Protein AF-A0A934E0R7-F1 (afdb_monomer_lite)

Structure (mmCIF, N/CA/C/O backbone):
data_AF-A0A934E0R7-F1
#
_entry.id   AF-A0A934E0R7-F1
#
loop_
_atom_site.group_PDB
_atom_site.id
_atom_site.type_symbol
_atom_site.label_atom_id
_atom_site.label_alt_id
_atom_site.label_comp_id
_atom_site.label_asym_id
_atom_site.label_entity_id
_atom_site.label_seq_id
_atom_site.pdbx_PDB_ins_code
_atom_site.Cartn_x
_atom_site.Cartn_y
_atom_site.Cartn_z
_atom_site.occupancy
_atom_site.B_iso_or_equiv
_atom_site.auth_seq_id
_atom_site.auth_comp_id
_atom_site.auth_asym_id
_atom_site.auth_atom_id
_atom_site.pdbx_PDB_model_num
ATOM 1 N N . MET A 1 1 ? 7.254 7.696 -42.542 1.00 53.84 1 MET A N 1
ATOM 2 C CA . MET A 1 1 ? 5.829 8.067 -42.363 1.00 53.84 1 MET A CA 1
ATOM 3 C C . MET A 1 1 ? 5.056 8.135 -43.692 1.00 53.84 1 MET A C 1
ATOM 5 O O . MET A 1 1 ? 3.844 8.308 -43.672 1.00 53.84 1 MET A O 1
ATOM 9 N N . ASP A 1 2 ? 5.699 7.901 -44.843 1.00 68.19 2 ASP A N 1
ATOM 10 C CA . ASP A 1 2 ? 5.097 8.074 -46.182 1.00 68.19 2 ASP A CA 1
ATOM 11 C C . ASP A 1 2 ? 4.201 6.924 -46.671 1.00 68.19 2 ASP A C 1
ATOM 13 O O . ASP A 1 2 ? 3.576 7.006 -47.730 1.00 68.19 2 ASP A O 1
ATOM 17 N N . GLU A 1 3 ? 4.135 5.821 -45.930 1.00 63.75 3 GLU A N 1
ATOM 18 C CA . GLU A 1 3 ? 3.347 4.640 -46.302 1.00 63.75 3 GLU A CA 1
ATOM 19 C C . GLU A 1 3 ? 1.876 4.779 -45.881 1.00 63.75 3 GLU A C 1
ATOM 21 O O . GLU A 1 3 ? 0.973 4.500 -46.670 1.00 63.75 3 GLU A O 1
ATOM 26 N N . ALA A 1 4 ? 1.626 5.370 -44.708 1.00 66.50 4 ALA A N 1
ATOM 27 C CA . ALA A 1 4 ? 0.281 5.707 -44.238 1.00 66.50 4 ALA A CA 1
ATOM 28 C C . ALA A 1 4 ? -0.396 6.773 -45.122 1.00 66.50 4 ALA A C 1
ATOM 30 O O . ALA A 1 4 ? -1.578 6.666 -45.446 1.00 66.50 4 ALA A O 1
ATOM 31 N N . ALA A 1 5 ? 0.367 7.770 -45.586 1.00 73.81 5 ALA A N 1
ATOM 32 C CA . ALA A 1 5 ? -0.139 8.818 -46.474 1.00 73.81 5 ALA A CA 1
ATOM 33 C C . ALA A 1 5 ? -0.513 8.282 -47.869 1.00 73.81 5 ALA A C 1
ATOM 35 O O . ALA A 1 5 ? -1.472 8.758 -48.483 1.00 73.81 5 ALA A O 1
ATOM 36 N N . ARG A 1 6 ? 0.215 7.270 -48.362 1.00 72.50 6 ARG A N 1
ATOM 37 C CA . ARG A 1 6 ? -0.122 6.572 -49.612 1.00 72.50 6 ARG A CA 1
ATOM 38 C C . ARG A 1 6 ? -1.390 5.733 -49.465 1.00 72.50 6 ARG A C 1
ATOM 40 O O . ARG A 1 6 ? -2.249 5.814 -50.338 1.00 72.50 6 ARG A O 1
ATOM 47 N N . TRP A 1 7 ? -1.544 5.028 -48.343 1.00 66.19 7 TRP A N 1
ATOM 48 C CA . TRP A 1 7 ? -2.735 4.224 -48.043 1.00 66.19 7 TRP A CA 1
ATOM 49 C C . TRP A 1 7 ? -4.013 5.074 -47.933 1.00 66.19 7 TRP A C 1
ATOM 51 O O . TRP A 1 7 ? -5.077 4.678 -48.402 1.00 66.19 7 TRP A O 1
ATOM 61 N N . TRP A 1 8 ? -3.901 6.290 -47.388 1.00 67.06 8 TRP A N 1
ATOM 62 C CA . TRP A 1 8 ? -5.021 7.232 -47.290 1.00 67.06 8 TRP A CA 1
ATOM 63 C C . TRP A 1 8 ? -5.442 7.815 -48.651 1.00 67.06 8 TRP A C 1
ATOM 65 O O . TRP A 1 8 ? -6.630 7.999 -48.916 1.00 67.06 8 TRP A O 1
ATOM 75 N N . ARG A 1 9 ? -4.478 8.081 -49.548 1.00 72.81 9 ARG A N 1
ATOM 76 C CA . ARG A 1 9 ? -4.749 8.637 -50.888 1.00 72.81 9 ARG A CA 1
ATOM 77 C C . ARG A 1 9 ? -5.276 7.613 -51.890 1.00 72.81 9 ARG A C 1
ATOM 79 O O . ARG A 1 9 ? -5.961 8.015 -52.824 1.00 72.81 9 ARG A O 1
ATOM 86 N N . SER A 1 10 ? -5.015 6.316 -51.711 1.00 62.78 10 SER A N 1
ATOM 87 C CA . SER A 1 10 ? -5.469 5.270 -52.644 1.00 62.78 10 SER A CA 1
ATOM 88 C C . SER A 1 10 ? -6.960 4.914 -52.532 1.00 62.78 10 SER A C 1
ATOM 90 O O . SER A 1 10 ? -7.400 3.940 -53.135 1.00 62.78 10 SER A O 1
ATOM 92 N N . GLY A 1 11 ? -7.758 5.713 -51.818 1.00 54.34 11 GLY A N 1
ATOM 93 C CA . GLY A 1 11 ? -9.208 5.548 -51.755 1.00 54.34 11 GLY A CA 1
ATOM 94 C C . GLY A 1 11 ? -9.607 4.534 -50.694 1.00 54.34 11 GLY A C 1
ATOM 95 O O . GLY A 1 11 ? -9.871 3.372 -50.997 1.00 54.34 11 GLY A O 1
ATOM 96 N N . GLY A 1 12 ? -9.656 5.006 -49.446 1.00 59.16 12 GLY A N 1
ATOM 97 C CA . GLY A 1 12 ? -10.082 4.223 -48.291 1.00 59.16 12 GLY A CA 1
ATOM 98 C C . GLY A 1 12 ? -11.375 3.439 -48.525 1.00 59.16 12 GLY A C 1
ATOM 99 O O . GLY A 1 12 ? -12.244 3.883 -49.271 1.00 59.16 12 GLY A O 1
ATOM 100 N N . PHE A 1 13 ? -11.451 2.264 -47.888 1.00 58.31 13 PHE A N 1
ATOM 101 C CA . PHE A 1 13 ? -12.612 1.380 -47.699 1.00 58.31 13 PHE A CA 1
ATOM 102 C C . PHE A 1 13 ? -13.843 1.664 -48.591 1.00 58.31 13 PHE A C 1
ATOM 104 O O . PHE A 1 13 ? -14.953 1.885 -48.112 1.00 58.31 13 PHE A O 1
ATOM 111 N N . LYS A 1 14 ? -13.682 1.599 -49.919 1.00 57.06 14 LYS A N 1
ATOM 112 C CA . LYS A 1 14 ? -14.803 1.544 -50.872 1.00 57.06 14 LYS A CA 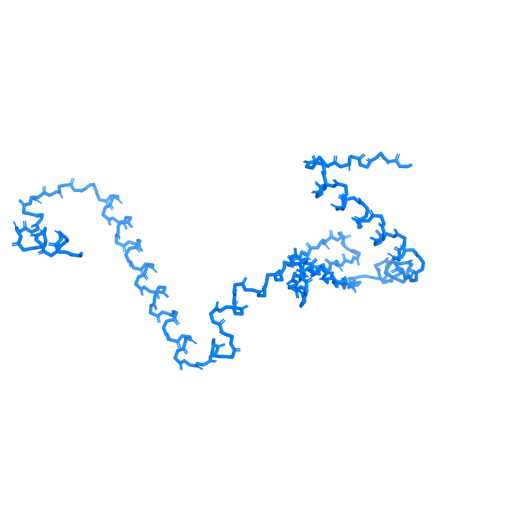1
ATOM 113 C C . LYS A 1 14 ? -15.318 0.109 -50.957 1.00 57.06 14 LYS A C 1
ATOM 115 O O . LYS A 1 14 ? -15.207 -0.560 -51.976 1.00 57.06 14 LYS A O 1
ATOM 120 N N . GLY A 1 15 ? -15.856 -0.374 -49.847 1.00 59.62 15 GLY A N 1
ATOM 121 C CA . GLY A 1 15 ? -16.579 -1.633 -49.766 1.00 59.62 15 GLY A CA 1
ATOM 122 C C . GLY A 1 15 ? -17.710 -1.475 -48.764 1.00 59.62 15 GLY A C 1
ATOM 123 O O . GLY A 1 15 ? -17.490 -0.960 -47.671 1.00 59.62 15 GLY A O 1
ATOM 124 N N . HIS A 1 16 ? -18.923 -1.899 -49.124 1.00 50.69 16 HIS A N 1
ATOM 125 C CA . HIS A 1 16 ? -20.026 -2.012 -48.171 1.00 50.69 16 HIS A CA 1
ATOM 126 C C . HIS A 1 16 ? -19.695 -3.127 -47.173 1.00 50.69 16 HIS A C 1
ATOM 128 O O . HIS A 1 16 ? -20.094 -4.278 -47.346 1.00 50.69 16 HIS A O 1
ATOM 134 N N . VAL A 1 17 ? -18.929 -2.802 -46.132 1.00 62.34 17 VAL A N 1
ATOM 135 C CA . VAL A 1 17 ? -18.694 -3.721 -45.022 1.00 62.34 17 VAL A CA 1
ATOM 136 C C . VAL A 1 17 ? -20.013 -3.836 -44.264 1.00 62.34 17 VAL A C 1
ATOM 138 O O . VAL A 1 17 ? -20.410 -2.932 -43.530 1.00 62.34 17 VAL A O 1
ATOM 141 N N . ARG A 1 18 ? -20.727 -4.947 -44.464 1.00 67.19 18 ARG A N 1
ATOM 142 C CA . ARG A 1 18 ? -21.859 -5.328 -43.614 1.00 67.19 18 ARG A CA 1
ATOM 143 C C . ARG A 1 18 ? -21.311 -5.763 -42.258 1.00 67.19 18 ARG A C 1
ATOM 145 O O . ARG A 1 18 ? -21.087 -6.943 -42.014 1.00 67.19 18 ARG A O 1
ATOM 152 N N . LEU A 1 19 ? -21.052 -4.793 -41.391 1.00 69.44 19 LEU A N 1
ATOM 153 C CA . LEU A 1 19 ? -20.782 -5.054 -39.984 1.00 69.44 19 LEU A CA 1
ATOM 154 C C . LEU A 1 19 ? -22.084 -5.498 -39.319 1.00 69.44 19 LEU A C 1
ATOM 156 O O . LEU A 1 19 ? -23.152 -4.948 -39.596 1.00 69.44 19 LEU A O 1
ATOM 160 N N . SER A 1 20 ? -22.004 -6.497 -38.440 1.00 82.00 20 SER A N 1
ATOM 161 C CA . SER A 1 20 ? -23.146 -6.823 -37.589 1.00 82.00 20 SER A CA 1
ATOM 162 C C . SER A 1 20 ? -23.509 -5.589 -36.751 1.00 82.00 20 SER A C 1
ATOM 164 O O . SER A 1 20 ? -22.621 -4.824 -36.360 1.00 82.00 20 SER A O 1
ATOM 166 N N . SER A 1 21 ? -24.798 -5.397 -36.446 1.00 85.62 21 SER A N 1
ATOM 167 C CA . SER A 1 21 ? -25.254 -4.280 -35.600 1.00 85.62 21 SER A CA 1
ATOM 168 C C . SER A 1 21 ? -24.481 -4.218 -34.278 1.00 85.62 21 SER A C 1
ATOM 170 O O . SER A 1 21 ? -24.191 -3.135 -33.784 1.00 85.62 21 SER A O 1
ATOM 172 N N . HIS A 1 22 ? -24.090 -5.378 -33.744 1.00 80.00 22 HIS A N 1
ATOM 173 C CA . HIS A 1 22 ? -23.301 -5.490 -32.524 1.00 80.00 22 HIS A CA 1
ATOM 174 C C . HIS A 1 22 ? -21.880 -4.928 -32.694 1.00 80.00 22 HIS A C 1
ATOM 176 O O . HIS A 1 22 ? -21.416 -4.143 -31.872 1.00 80.00 22 HIS A O 1
ATOM 182 N N . THR A 1 23 ? -21.190 -5.276 -33.784 1.00 80.81 23 THR A N 1
ATOM 183 C CA . THR A 1 23 ? -19.833 -4.778 -34.067 1.00 80.81 23 THR A CA 1
ATOM 184 C C . THR A 1 23 ? -19.828 -3.268 -34.295 1.00 80.81 23 THR A C 1
ATOM 186 O O . THR A 1 23 ? -18.911 -2.581 -33.851 1.00 80.81 23 THR A O 1
ATOM 189 N N . PHE A 1 24 ? -20.869 -2.740 -34.941 1.00 84.06 24 PHE A N 1
ATOM 190 C CA . PHE A 1 24 ? -21.026 -1.302 -35.131 1.00 84.06 24 PHE A CA 1
ATOM 191 C C . PHE A 1 24 ? -21.211 -0.568 -33.796 1.00 84.06 24 PHE A C 1
ATOM 193 O O . PHE A 1 24 ? -20.502 0.401 -33.538 1.00 84.06 24 PHE A O 1
ATOM 200 N N . SER A 1 25 ? -22.088 -1.061 -32.914 1.00 87.81 25 SER A N 1
ATOM 201 C CA . SER A 1 25 ? -22.283 -0.474 -31.583 1.00 87.81 25 SER A CA 1
ATOM 202 C C . SER A 1 25 ? -20.997 -0.466 -30.758 1.00 87.81 25 SER A C 1
ATOM 204 O O . SER A 1 25 ? -20.676 0.557 -30.160 1.00 87.81 25 SER A O 1
ATOM 206 N N . VAL A 1 26 ? -20.227 -1.561 -30.768 1.00 89.94 26 VAL A N 1
ATOM 207 C CA . VAL A 1 26 ? -18.935 -1.620 -30.065 1.00 89.94 26 VAL A CA 1
ATOM 208 C C . VAL A 1 26 ? -17.976 -0.566 -30.612 1.00 89.94 26 VAL A C 1
ATOM 210 O O . VAL A 1 26 ? -17.424 0.204 -29.836 1.00 89.94 26 VAL A O 1
ATOM 213 N N . LEU A 1 27 ? -17.828 -0.463 -31.936 1.00 88.38 27 LEU A N 1
ATOM 214 C CA . LEU A 1 27 ? -16.933 0.524 -32.549 1.00 88.38 27 LEU A CA 1
ATOM 215 C C . LEU A 1 27 ? -17.339 1.966 -32.233 1.00 88.38 27 LEU A C 1
ATOM 217 O O . LEU A 1 27 ? -16.475 2.791 -31.941 1.00 88.38 27 LEU A O 1
ATOM 221 N N . VAL A 1 28 ? -18.638 2.266 -32.250 1.00 90.69 28 VAL A N 1
ATOM 222 C CA . VAL A 1 28 ? -19.154 3.595 -31.901 1.00 90.69 28 VAL A CA 1
ATOM 223 C C . VAL A 1 28 ? -18.875 3.919 -30.435 1.00 90.69 28 VAL A C 1
ATOM 225 O O . VAL A 1 28 ? -18.362 4.996 -30.141 1.00 90.69 28 VAL A O 1
ATOM 228 N N . VAL A 1 29 ? -19.156 2.992 -29.517 1.00 92.94 29 VAL A N 1
ATOM 229 C CA . VAL A 1 29 ? -18.912 3.195 -28.081 1.00 92.94 29 VAL A CA 1
ATOM 230 C C . VAL A 1 29 ? -17.420 3.351 -27.800 1.00 92.94 29 VAL A C 1
ATOM 232 O O . VAL A 1 29 ? -17.026 4.277 -27.097 1.00 92.94 29 VAL A O 1
ATOM 235 N N . THR A 1 30 ? -16.572 2.505 -28.385 1.00 89.81 30 THR A N 1
ATOM 236 C CA . THR A 1 30 ? -15.115 2.618 -28.250 1.00 89.81 30 THR A CA 1
ATOM 237 C C . THR A 1 30 ? -14.607 3.947 -28.806 1.00 89.81 30 THR A C 1
ATOM 239 O O . THR A 1 30 ? -13.807 4.610 -28.151 1.00 89.81 30 THR A O 1
ATOM 242 N N . GLY A 1 31 ? -15.102 4.378 -29.970 1.00 91.81 31 GLY A N 1
ATOM 243 C CA . GLY A 1 31 ? -14.762 5.679 -30.543 1.00 91.81 31 GLY A CA 1
ATOM 244 C C . GLY A 1 31 ? -15.159 6.839 -29.629 1.00 91.81 31 GLY A C 1
ATOM 245 O O . GLY A 1 31 ? -14.342 7.718 -29.365 1.00 91.81 31 GLY A O 1
ATOM 246 N N . LEU A 1 32 ? -16.378 6.811 -29.083 1.00 93.31 32 LEU A N 1
ATOM 247 C CA . LEU A 1 32 ? -16.863 7.828 -28.146 1.00 93.31 32 LEU A CA 1
ATOM 248 C C . LEU A 1 32 ? -16.045 7.869 -26.853 1.00 93.31 32 LEU A C 1
ATOM 250 O O . LEU A 1 32 ? -15.726 8.956 -26.382 1.00 93.31 32 LEU A O 1
ATOM 254 N N . LEU A 1 33 ? -15.672 6.715 -26.297 1.00 92.69 33 LEU A N 1
ATOM 255 C CA . LEU A 1 33 ? -14.846 6.651 -25.090 1.00 92.69 33 LEU A CA 1
ATOM 256 C C . LEU A 1 33 ? -13.438 7.196 -25.330 1.00 92.69 33 LEU A C 1
ATOM 258 O O . LEU A 1 33 ? -12.924 7.931 -24.492 1.00 92.69 33 LEU A O 1
ATOM 262 N N . LEU A 1 34 ? -12.827 6.880 -26.474 1.00 93.25 34 LEU A N 1
ATOM 263 C CA . LEU A 1 34 ? -11.496 7.383 -26.814 1.00 93.25 34 LEU A CA 1
ATOM 264 C C . LEU A 1 34 ? -11.506 8.897 -27.033 1.00 93.25 34 LEU A C 1
ATOM 266 O O . LEU A 1 34 ? -10.678 9.604 -26.463 1.00 93.25 34 LEU A O 1
ATOM 270 N N . VAL A 1 35 ? -12.461 9.404 -27.817 1.00 91.38 35 VAL A N 1
ATOM 271 C CA . VAL A 1 35 ? -12.576 10.843 -28.091 1.00 91.38 35 VAL A CA 1
ATOM 272 C C . VAL A 1 35 ? -12.972 11.607 -26.828 1.00 91.38 35 VAL A C 1
ATOM 274 O O . VAL A 1 35 ? -12.367 12.629 -26.516 1.00 91.38 35 VAL A O 1
ATOM 277 N N . GLY A 1 36 ? -13.943 11.096 -26.067 1.00 92.00 36 GLY A N 1
ATOM 278 C CA . GLY A 1 36 ? -14.385 11.696 -24.811 1.00 92.00 36 GLY A CA 1
ATOM 279 C C . GLY A 1 36 ? -13.287 11.705 -23.748 1.00 92.00 36 GLY A C 1
ATOM 280 O O . GLY A 1 36 ? -13.066 12.728 -23.106 1.00 92.00 36 GLY A O 1
ATOM 281 N N . GLY A 1 37 ? -12.547 10.603 -23.606 1.00 86.25 37 GLY A N 1
ATOM 282 C CA . GLY A 1 37 ? -11.403 10.511 -22.701 1.00 86.25 37 GLY A CA 1
ATOM 283 C C . GLY A 1 37 ? -10.280 11.479 -23.077 1.00 86.25 37 GLY A C 1
ATOM 284 O O . GLY A 1 37 ? -9.763 12.172 -22.206 1.00 86.25 37 GLY A O 1
ATOM 285 N N . ALA A 1 38 ? -9.949 11.588 -24.368 1.00 86.06 38 ALA A N 1
ATOM 286 C CA . ALA A 1 38 ? -8.942 12.531 -24.854 1.00 86.06 38 ALA A CA 1
ATOM 287 C C . ALA A 1 38 ? -9.361 13.997 -24.642 1.00 86.06 38 ALA A C 1
ATOM 289 O O . ALA A 1 38 ? -8.542 14.815 -24.228 1.00 86.06 38 ALA A O 1
ATOM 290 N N . ALA A 1 39 ? -10.635 14.325 -24.875 1.00 86.69 39 ALA A N 1
ATOM 291 C CA . ALA A 1 39 ? -11.165 15.665 -24.637 1.00 86.69 39 ALA A CA 1
ATOM 292 C C . ALA A 1 39 ? -11.138 16.032 -23.146 1.00 86.69 39 ALA A C 1
ATOM 294 O O . ALA A 1 39 ? -10.662 17.107 -22.792 1.00 86.69 39 ALA A O 1
ATOM 295 N N . LEU A 1 40 ? -11.586 15.127 -22.267 1.00 83.50 40 LEU A N 1
ATOM 296 C CA . LEU A 1 40 ? -11.515 15.324 -20.817 1.00 83.50 40 LEU A CA 1
ATOM 297 C C . LEU A 1 40 ? -10.071 15.502 -20.345 1.00 83.50 40 LEU A C 1
ATOM 299 O O . LEU A 1 40 ? -9.794 16.415 -19.574 1.00 83.50 40 LEU A O 1
ATOM 303 N N . PHE A 1 41 ? -9.150 14.668 -20.832 1.00 79.88 41 PHE A N 1
ATOM 304 C CA . PHE A 1 41 ? -7.727 14.786 -20.522 1.00 79.88 41 PHE A CA 1
ATOM 305 C C . PHE A 1 41 ? -7.175 16.163 -20.910 1.00 79.88 41 PHE A C 1
ATOM 307 O O . PHE A 1 41 ? -6.545 16.814 -20.081 1.00 79.88 41 PHE A O 1
ATOM 314 N N . GLY A 1 42 ? -7.475 16.638 -22.124 1.00 79.00 42 GLY A N 1
ATOM 315 C CA . GLY A 1 42 ? -7.055 17.963 -22.584 1.00 79.00 42 GLY A CA 1
ATOM 316 C C . GLY A 1 42 ? -7.639 19.108 -21.750 1.00 79.00 42 GLY A C 1
ATOM 317 O O . GLY A 1 42 ? -6.926 20.061 -21.454 1.00 79.00 42 GLY A O 1
ATOM 318 N N . ILE A 1 43 ? -8.900 19.000 -21.313 1.00 79.44 43 ILE A N 1
ATOM 319 C CA . ILE A 1 43 ? -9.531 19.986 -20.416 1.00 79.44 43 ILE A CA 1
ATOM 320 C C . ILE A 1 43 ? -8.806 20.021 -19.061 1.00 79.44 43 ILE A C 1
ATOM 322 O O . ILE A 1 43 ? -8.421 21.090 -18.599 1.00 79.44 43 ILE A O 1
ATOM 326 N N . PHE A 1 44 ? -8.543 18.861 -18.449 1.00 74.31 44 PHE A N 1
ATOM 327 C CA . PHE A 1 44 ? -7.823 18.782 -17.170 1.00 74.31 44 PHE A CA 1
ATOM 328 C C . PHE A 1 44 ? -6.358 19.236 -17.255 1.00 74.31 44 PHE A C 1
ATOM 330 O O . PHE A 1 44 ? -5.805 19.731 -16.269 1.00 74.31 44 PHE A O 1
ATOM 337 N N . GLU A 1 45 ? -5.715 19.048 -18.407 1.00 68.12 45 GLU A N 1
ATOM 338 C CA . GLU A 1 45 ? -4.369 19.552 -18.678 1.00 68.12 45 GLU A CA 1
ATOM 339 C C . GLU A 1 45 ? -4.363 21.080 -18.815 1.00 68.12 45 GLU A C 1
ATOM 341 O O . GLU A 1 45 ? -3.531 21.748 -18.200 1.00 68.12 45 GLU A O 1
ATOM 346 N N . TRP A 1 46 ? -5.331 21.630 -19.553 1.00 67.00 46 TRP A N 1
ATOM 347 C CA . TRP A 1 46 ? -5.477 23.066 -19.784 1.00 67.00 46 TRP A CA 1
ATOM 348 C C . TRP A 1 46 ? -5.840 23.847 -18.514 1.00 67.00 46 TRP A C 1
ATOM 350 O O . TRP A 1 46 ? -5.279 24.913 -18.269 1.00 67.00 46 TRP A O 1
ATOM 360 N N . ASP A 1 47 ? -6.710 23.294 -17.663 1.00 71.62 47 ASP A N 1
ATOM 361 C CA . ASP A 1 47 ? -7.119 23.909 -16.390 1.00 71.62 47 ASP A CA 1
ATOM 362 C C . ASP A 1 47 ? -6.029 23.847 -15.302 1.00 71.62 47 ASP A C 1
ATOM 364 O O . ASP A 1 47 ? -6.251 24.234 -14.153 1.00 71.62 47 ASP A O 1
ATOM 368 N N . GLY A 1 48 ? -4.831 23.350 -15.626 1.00 57.78 48 GLY A N 1
ATOM 369 C CA . GLY A 1 48 ? -3.673 23.385 -14.734 1.00 57.78 48 GLY A CA 1
ATOM 370 C C . GLY A 1 48 ? -3.762 22.453 -13.522 1.00 57.78 48 GLY A C 1
ATOM 371 O O . GLY A 1 48 ? -2.792 22.332 -12.777 1.00 57.78 48 GLY A O 1
ATOM 372 N N . VAL A 1 49 ? -4.866 21.717 -13.358 1.00 60.78 49 VAL A N 1
ATOM 373 C CA . VAL A 1 49 ? -5.051 20.672 -12.331 1.00 60.78 49 VAL A CA 1
ATOM 374 C C . VAL A 1 49 ? -3.964 19.594 -12.443 1.00 60.78 49 VAL A C 1
ATOM 376 O O . VAL A 1 49 ? -3.570 18.976 -11.456 1.00 60.78 49 VAL A O 1
ATOM 379 N N . LEU A 1 50 ? -3.429 19.413 -13.652 1.00 51.56 50 LEU A N 1
ATOM 380 C CA . LEU A 1 50 ? -2.356 18.485 -13.986 1.00 51.56 50 LEU A CA 1
ATOM 381 C C . LEU A 1 50 ? -0.988 19.150 -14.232 1.00 51.56 50 LEU A C 1
ATOM 383 O O . LEU A 1 50 ? -0.020 18.413 -14.431 1.00 51.56 50 LEU A O 1
ATOM 387 N N . ALA A 1 51 ? -0.905 20.486 -14.227 1.00 53.66 51 ALA A N 1
ATOM 388 C CA . ALA A 1 51 ? 0.300 21.264 -14.534 1.00 53.66 51 ALA A CA 1
ATOM 389 C C . ALA A 1 51 ? 1.423 21.229 -13.475 1.00 53.66 51 ALA A C 1
ATOM 391 O O . ALA A 1 51 ? 2.581 21.323 -13.881 1.00 53.66 51 ALA A O 1
ATOM 392 N N . PRO A 1 52 ? 1.177 21.059 -12.156 1.00 56.50 52 PRO A N 1
ATOM 393 C CA . PRO A 1 52 ? 2.282 20.931 -11.202 1.00 56.50 52 PRO A CA 1
ATOM 394 C C . PRO A 1 52 ? 2.955 19.550 -11.227 1.00 56.50 52 PRO A C 1
ATOM 396 O O . PRO A 1 52 ? 3.949 19.351 -10.537 1.00 56.50 52 PRO A O 1
ATOM 399 N N . LEU A 1 53 ? 2.434 18.590 -11.997 1.00 50.53 53 LEU A N 1
ATOM 400 C CA . LEU A 1 53 ? 2.991 17.246 -12.113 1.00 50.53 53 LEU A CA 1
ATOM 401 C C . LEU A 1 53 ? 3.588 17.076 -13.510 1.00 50.53 53 LEU A C 1
ATOM 403 O O . LEU A 1 53 ? 2.855 16.894 -14.487 1.00 50.53 53 LEU A O 1
ATOM 407 N N . GLY A 1 54 ? 4.918 17.128 -13.607 1.00 53.97 54 GLY A N 1
ATOM 408 C CA . GLY A 1 54 ? 5.623 16.857 -14.856 1.00 53.97 54 GLY A CA 1
ATOM 409 C C . GLY A 1 54 ? 5.253 15.476 -15.432 1.00 53.97 54 GLY A C 1
ATOM 410 O O . GLY A 1 54 ? 4.882 14.571 -14.680 1.00 53.97 54 GLY A O 1
ATOM 411 N N . PRO A 1 55 ? 5.372 15.255 -16.755 1.00 56.84 55 PRO A N 1
ATOM 412 C CA . PRO A 1 55 ? 5.102 13.949 -17.373 1.00 56.84 55 PRO A CA 1
ATOM 413 C C . PRO A 1 55 ? 5.952 12.828 -16.763 1.00 56.84 55 PRO A C 1
ATOM 415 O O . PRO A 1 55 ? 5.498 11.694 -16.636 1.00 56.84 55 PRO A O 1
ATOM 418 N N . VAL A 1 56 ? 7.172 13.177 -16.344 1.00 52.50 56 VAL A N 1
ATOM 419 C CA . VAL A 1 56 ? 8.085 12.285 -15.632 1.00 52.50 56 VAL A CA 1
ATOM 420 C C . VAL A 1 56 ? 7.638 12.099 -14.185 1.00 52.50 56 VAL A C 1
ATOM 422 O O . VAL A 1 56 ? 7.628 10.967 -13.745 1.00 52.50 56 VAL A O 1
ATOM 425 N N . ASP A 1 57 ? 7.148 13.117 -13.473 1.00 49.94 57 ASP A N 1
ATOM 426 C CA . ASP A 1 57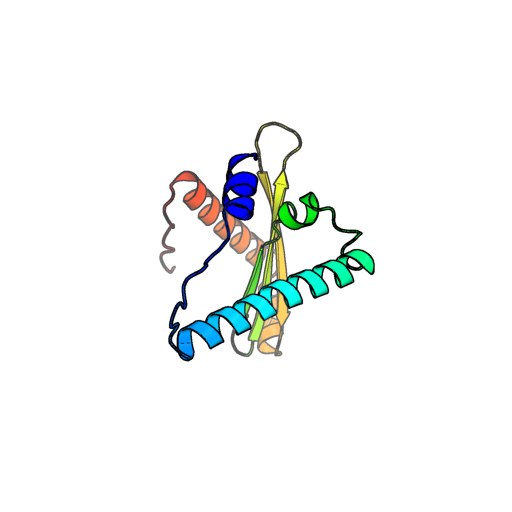 ? 6.653 12.958 -12.090 1.00 49.94 57 ASP A CA 1
ATOM 427 C C . ASP A 1 57 ? 5.392 12.089 -11.985 1.00 49.94 57 ASP A C 1
ATOM 429 O O . ASP A 1 57 ? 5.231 11.359 -11.008 1.00 49.94 57 ASP A O 1
ATOM 433 N N . LYS A 1 58 ? 4.519 12.090 -13.003 1.00 52.19 58 LYS A N 1
ATOM 434 C CA . LYS A 1 58 ? 3.333 11.208 -13.046 1.00 52.19 58 LYS A CA 1
ATOM 435 C C . LYS A 1 58 ? 3.676 9.728 -13.228 1.00 52.19 58 LYS A C 1
ATOM 437 O O . LYS A 1 58 ? 2.854 8.880 -12.898 1.00 52.19 58 LYS A O 1
ATOM 442 N N . VAL A 1 59 ? 4.861 9.421 -13.758 1.00 52.56 59 VAL A N 1
ATOM 443 C CA . VAL A 1 59 ? 5.352 8.046 -13.966 1.00 52.56 59 VAL A CA 1
ATOM 444 C C . VAL A 1 59 ? 6.428 7.669 -12.936 1.00 52.56 59 VAL A C 1
ATOM 446 O O . VAL A 1 59 ? 6.512 6.513 -12.533 1.00 52.56 59 VAL A O 1
ATOM 449 N N . ALA A 1 60 ? 7.222 8.637 -12.478 1.00 51.38 60 ALA A N 1
ATOM 450 C CA . ALA A 1 60 ? 8.357 8.466 -11.574 1.00 51.38 60 ALA A CA 1
ATOM 451 C C . ALA A 1 60 ? 7.980 8.594 -10.095 1.00 51.38 60 ALA A C 1
ATOM 453 O O . ALA A 1 60 ? 8.679 8.038 -9.252 1.00 51.38 60 ALA A O 1
ATOM 454 N N . SER A 1 61 ? 6.853 9.231 -9.747 1.00 50.09 61 SER A N 1
ATOM 455 C CA . SER A 1 61 ? 6.244 9.014 -8.434 1.00 50.09 61 SER A CA 1
ATOM 456 C C . SER A 1 61 ? 5.489 7.686 -8.462 1.00 50.09 61 SER A C 1
ATOM 458 O O . SER A 1 61 ? 4.261 7.628 -8.468 1.00 50.09 61 SER A O 1
ATOM 460 N N . SER A 1 62 ? 6.234 6.580 -8.518 1.00 62.19 62 SER A N 1
ATOM 461 C CA . SER A 1 62 ? 5.691 5.225 -8.414 1.00 62.19 62 SER A CA 1
ATOM 462 C C . SER A 1 62 ? 5.334 4.924 -6.954 1.00 62.19 62 SER A C 1
ATOM 464 O O . SER A 1 62 ? 5.855 3.987 -6.344 1.00 62.19 62 SER A O 1
ATOM 466 N N . ALA A 1 63 ? 4.508 5.778 -6.351 1.00 69.94 63 ALA A N 1
ATOM 467 C CA . ALA A 1 63 ? 3.971 5.548 -5.027 1.00 69.94 63 ALA A CA 1
ATOM 468 C C . ALA A 1 63 ? 2.852 4.508 -5.150 1.00 69.94 63 ALA A C 1
ATOM 470 O O . ALA A 1 63 ? 1.763 4.797 -5.647 1.00 69.94 63 ALA A O 1
ATOM 471 N N . ILE A 1 64 ? 3.125 3.278 -4.726 1.00 82.56 64 ILE A N 1
ATOM 472 C CA . ILE A 1 64 ? 2.117 2.223 -4.659 1.00 82.56 64 ILE A CA 1
ATOM 473 C C . ILE A 1 64 ? 1.469 2.289 -3.279 1.00 82.56 64 ILE A C 1
ATOM 475 O O . ILE A 1 64 ? 2.141 2.174 -2.253 1.00 82.56 64 ILE A O 1
ATOM 479 N N . GLY A 1 65 ? 0.153 2.491 -3.262 1.00 85.81 65 GLY A N 1
ATOM 480 C CA . GLY A 1 65 ? -0.655 2.506 -2.049 1.00 85.81 65 GLY A CA 1
ATOM 481 C C . GLY A 1 65 ? -1.438 1.209 -1.879 1.00 85.81 65 GLY A C 1
ATOM 482 O O . GLY A 1 65 ? -2.158 0.790 -2.782 1.00 85.81 65 GLY A O 1
ATOM 483 N N . PHE A 1 66 ? -1.354 0.611 -0.696 1.00 88.06 66 PHE A N 1
ATOM 484 C CA . PHE A 1 66 ? -2.174 -0.516 -0.269 1.00 88.06 66 PHE A CA 1
ATOM 485 C C . PHE A 1 66 ? -3.048 -0.096 0.908 1.00 88.06 66 PHE A C 1
ATOM 487 O O . PHE A 1 66 ? -2.586 0.588 1.823 1.00 88.06 66 PHE A O 1
ATOM 494 N N . VAL A 1 67 ? -4.302 -0.541 0.903 1.00 91.12 67 VAL A N 1
ATOM 495 C CA . VAL A 1 67 ? -5.229 -0.371 2.025 1.00 91.12 67 VAL A CA 1
ATOM 496 C C . VAL A 1 67 ? -5.680 -1.752 2.477 1.00 91.12 67 VAL A C 1
ATOM 498 O O . VAL A 1 67 ? -6.232 -2.519 1.691 1.00 91.12 67 VAL A O 1
ATOM 501 N N . ILE A 1 68 ? -5.418 -2.075 3.739 1.00 91.50 68 ILE A N 1
ATOM 502 C CA . ILE A 1 68 ? -5.717 -3.367 4.352 1.00 91.50 68 ILE A CA 1
ATOM 503 C C . ILE A 1 68 ? -6.750 -3.140 5.450 1.00 91.50 68 ILE A C 1
ATOM 505 O O . ILE A 1 68 ? -6.554 -2.342 6.370 1.00 91.50 68 ILE A O 1
ATOM 509 N N . PHE A 1 69 ? -7.865 -3.856 5.347 1.00 93.25 69 PHE A N 1
ATOM 510 C CA . PHE A 1 69 ? -8.985 -3.740 6.269 1.00 93.25 69 PHE A CA 1
ATOM 511 C C . PHE A 1 69 ? -8.944 -4.865 7.300 1.00 93.25 69 PHE A C 1
ATOM 513 O O . PHE A 1 69 ? -9.004 -6.042 6.944 1.00 93.25 69 PHE A O 1
ATOM 520 N N . TYR A 1 70 ? -8.915 -4.505 8.582 1.00 91.56 70 TYR A N 1
ATOM 521 C CA . TYR A 1 70 ? -9.130 -5.439 9.683 1.00 91.56 70 TYR A CA 1
ATOM 522 C C . TYR A 1 70 ? -10.552 -5.240 10.202 1.00 91.56 70 TYR A C 1
ATOM 524 O O . TYR A 1 70 ? -10.850 -4.234 10.852 1.00 91.56 70 TYR A O 1
ATOM 532 N N . ALA A 1 71 ? -11.434 -6.186 9.862 1.00 92.19 71 ALA A N 1
ATOM 533 C CA . ALA A 1 71 ? -12.882 -6.086 10.042 1.00 92.19 71 ALA A CA 1
ATOM 534 C C . ALA A 1 71 ? -13.278 -5.533 11.422 1.00 92.19 71 ALA A C 1
ATOM 536 O O . ALA A 1 71 ? -12.963 -6.121 12.456 1.00 92.19 71 ALA A O 1
ATOM 537 N N . GLY A 1 72 ? -13.947 -4.375 11.425 1.00 90.06 72 GLY A N 1
ATOM 538 C CA . GLY A 1 72 ? -14.457 -3.713 12.630 1.00 90.06 72 GLY A CA 1
ATOM 539 C C . GLY A 1 72 ? -13.400 -3.211 13.625 1.00 90.06 72 GLY A C 1
ATOM 540 O O . GLY A 1 72 ? -13.773 -2.709 14.684 1.00 90.06 72 GLY A O 1
ATOM 541 N N . ARG A 1 73 ? -12.098 -3.334 13.329 1.00 94.38 73 ARG A N 1
ATOM 542 C CA . ARG A 1 73 ? -11.010 -2.950 14.242 1.00 94.38 73 ARG A CA 1
ATOM 543 C C . ARG A 1 73 ? -10.260 -1.729 13.743 1.00 94.38 73 ARG A C 1
ATOM 545 O O . ARG A 1 73 ? -10.401 -0.663 14.325 1.00 94.38 73 ARG A O 1
ATOM 552 N N . TYR A 1 74 ? -9.464 -1.857 12.690 1.00 95.12 74 TYR A N 1
ATOM 553 C CA . TYR A 1 74 ? -8.660 -0.751 12.175 1.00 95.12 74 TYR A CA 1
ATOM 554 C C . TYR A 1 74 ? -8.403 -0.900 10.673 1.00 95.12 74 TYR A C 1
ATOM 556 O O . TYR A 1 74 ? -8.538 -1.982 10.100 1.00 95.12 74 TYR A O 1
ATOM 564 N N . VAL A 1 75 ? -8.028 0.203 10.034 1.00 94.75 75 VAL A N 1
ATOM 565 C CA . VAL A 1 75 ? -7.530 0.243 8.657 1.00 94.75 75 VAL A CA 1
ATOM 566 C C . VAL A 1 75 ? -6.037 0.514 8.696 1.00 94.75 75 VAL A C 1
ATOM 568 O O . VAL A 1 75 ? -5.565 1.345 9.470 1.00 94.75 75 VAL A O 1
ATOM 571 N N . GLU A 1 76 ? -5.296 -0.199 7.862 1.00 93.75 76 GLU A N 1
ATOM 572 C CA . GLU A 1 76 ? -3.875 0.012 7.636 1.00 93.75 76 GLU A CA 1
ATOM 573 C C . GLU A 1 76 ? -3.684 0.528 6.209 1.00 93.75 76 GLU A C 1
ATOM 575 O O . GLU A 1 76 ? -4.125 -0.104 5.250 1.00 93.75 76 GLU A O 1
ATOM 580 N N . ARG A 1 77 ? -3.024 1.676 6.059 1.00 92.50 77 ARG A N 1
ATOM 581 C CA . ARG A 1 77 ? -2.569 2.198 4.769 1.00 92.50 77 ARG A CA 1
ATOM 582 C C . ARG A 1 77 ? -1.057 2.046 4.698 1.00 92.50 77 ARG A C 1
ATOM 584 O O . ARG A 1 77 ? -0.356 2.557 5.566 1.00 92.50 77 ARG A O 1
ATOM 591 N N . LEU A 1 78 ? -0.566 1.355 3.679 1.00 89.69 78 LEU A N 1
ATOM 592 C CA . LEU A 1 78 ? 0.852 1.246 3.358 1.00 89.69 78 LEU A CA 1
ATOM 593 C C . LEU A 1 78 ? 1.108 2.002 2.060 1.00 89.69 78 LEU A C 1
ATOM 595 O O . LEU A 1 78 ? 0.559 1.653 1.023 1.00 89.69 78 LEU A O 1
ATOM 599 N N . GLU A 1 79 ? 1.970 3.000 2.113 1.00 90.12 79 GLU A N 1
ATOM 600 C CA . GLU A 1 79 ? 2.487 3.687 0.937 1.00 90.12 79 GLU A CA 1
ATOM 601 C C . GLU A 1 79 ? 3.934 3.272 0.732 1.00 90.12 79 GLU A C 1
ATOM 603 O O . GLU A 1 79 ? 4.714 3.287 1.683 1.00 90.12 79 GLU A O 1
ATOM 608 N N . VAL A 1 80 ? 4.288 2.890 -0.490 1.00 85.69 80 VAL A N 1
ATOM 609 C CA . VAL A 1 80 ? 5.649 2.524 -0.880 1.00 85.69 80 VAL A CA 1
ATOM 610 C C . VAL A 1 80 ? 6.057 3.405 -2.042 1.00 85.69 80 VAL A C 1
ATOM 612 O O . VAL A 1 80 ? 5.424 3.381 -3.088 1.00 85.69 80 VAL A O 1
ATOM 615 N N . GLU A 1 81 ? 7.121 4.166 -1.860 1.00 86.62 81 GLU A N 1
ATOM 616 C CA . GLU A 1 81 ? 7.700 5.058 -2.849 1.00 86.62 81 GLU A CA 1
ATOM 617 C C . GLU A 1 81 ? 9.108 4.580 -3.190 1.00 86.62 81 GLU A C 1
ATOM 619 O O . GLU A 1 81 ? 9.916 4.278 -2.307 1.00 86.62 81 GLU A O 1
ATOM 624 N N . LEU A 1 82 ? 9.403 4.528 -4.484 1.00 83.06 82 LEU A N 1
ATOM 625 C CA . LEU A 1 82 ? 10.734 4.248 -4.996 1.00 83.06 82 LEU A CA 1
ATOM 626 C C . LEU A 1 82 ? 11.377 5.572 -5.392 1.00 83.06 82 LEU A C 1
ATOM 628 O O . LEU A 1 82 ? 10.778 6.367 -6.110 1.00 83.06 82 LEU A O 1
ATOM 632 N N . ARG A 1 83 ? 12.596 5.817 -4.921 1.00 81.06 83 ARG A N 1
ATOM 633 C CA . ARG A 1 83 ? 13.404 6.969 -5.322 1.00 81.06 83 ARG A CA 1
ATOM 634 C C . ARG A 1 83 ? 14.725 6.491 -5.877 1.00 81.06 83 ARG A C 1
ATOM 636 O O . ARG A 1 83 ? 15.358 5.608 -5.305 1.00 81.06 83 ARG A O 1
ATOM 643 N N . GLU A 1 84 ? 15.175 7.094 -6.964 1.00 76.75 84 GLU A N 1
ATOM 644 C CA . GLU A 1 84 ? 16.547 6.889 -7.409 1.00 76.75 84 GLU A CA 1
ATOM 645 C C . GLU A 1 84 ? 17.514 7.456 -6.365 1.00 76.75 84 GLU A C 1
ATOM 647 O O . GLU A 1 84 ? 17.344 8.570 -5.862 1.00 76.75 84 GLU A O 1
ATOM 652 N N . SER A 1 85 ? 18.526 6.672 -6.001 1.00 78.75 85 SER A N 1
ATOM 653 C CA . SER A 1 85 ? 19.642 7.167 -5.207 1.00 78.75 85 SER A CA 1
A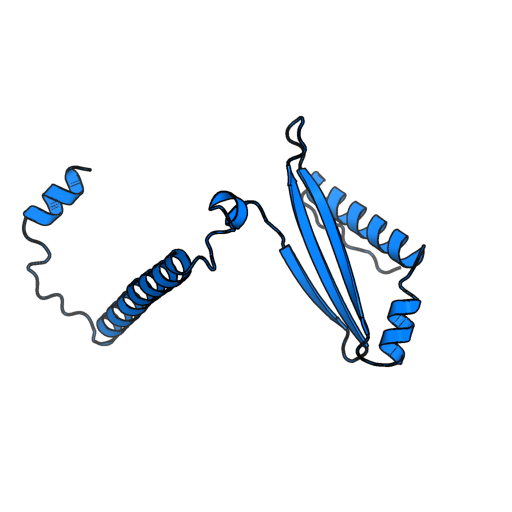TOM 654 C C . SER A 1 85 ? 20.615 7.887 -6.136 1.00 78.75 85 SER A C 1
ATOM 656 O O . SER A 1 85 ? 20.973 7.357 -7.186 1.00 78.75 85 SER A O 1
ATOM 658 N N . SER A 1 86 ? 21.090 9.068 -5.741 1.00 64.56 86 SER A N 1
ATOM 659 C CA . SER A 1 86 ? 21.967 9.952 -6.528 1.00 64.56 86 SER A CA 1
ATOM 660 C C . SER A 1 86 ? 23.388 9.407 -6.788 1.00 64.56 86 SER A C 1
ATOM 662 O O . SER A 1 86 ? 24.287 10.149 -7.175 1.00 64.56 86 SER A O 1
ATOM 664 N N . GLY A 1 87 ? 23.602 8.100 -6.640 1.00 58.31 87 GLY A N 1
ATOM 665 C CA . GLY A 1 87 ? 24.832 7.414 -7.003 1.00 58.31 87 GLY A CA 1
ATOM 666 C C . GLY A 1 87 ? 24.615 5.908 -7.158 1.00 58.31 87 GLY A C 1
ATOM 667 O O . GLY A 1 87 ? 24.164 5.237 -6.234 1.00 58.31 87 GLY A O 1
ATOM 668 N N . ALA A 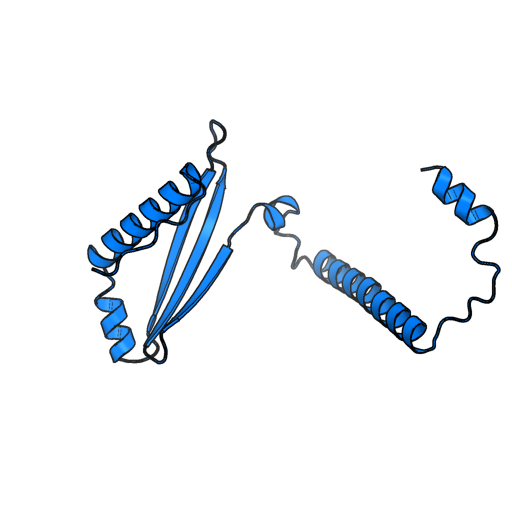1 88 ? 25.005 5.386 -8.323 1.00 56.25 88 ALA A N 1
ATOM 669 C CA . ALA A 1 88 ? 25.181 3.962 -8.622 1.00 56.25 88 ALA A CA 1
ATOM 670 C C . ALA A 1 88 ? 23.915 3.086 -8.612 1.00 56.25 88 ALA A C 1
ATOM 672 O O . ALA A 1 88 ? 23.824 2.181 -7.791 1.00 56.25 88 ALA A O 1
ATOM 673 N N . GLY A 1 89 ? 22.977 3.295 -9.548 1.00 65.88 89 GLY A N 1
ATOM 674 C CA . GLY A 1 89 ? 21.975 2.278 -9.935 1.00 65.88 89 GLY A CA 1
ATOM 675 C C . GLY A 1 89 ? 21.163 1.662 -8.785 1.00 65.88 89 GLY A C 1
ATOM 676 O O . GLY A 1 89 ? 20.682 0.539 -8.901 1.00 65.88 89 GLY A O 1
ATOM 677 N N . ARG A 1 90 ? 21.069 2.366 -7.654 1.00 69.88 90 ARG A N 1
ATOM 678 C CA . ARG A 1 90 ? 20.417 1.923 -6.426 1.00 69.88 90 ARG A CA 1
ATOM 679 C C . ARG A 1 90 ? 19.085 2.635 -6.309 1.00 69.88 90 ARG A C 1
ATOM 681 O O . ARG A 1 90 ? 19.015 3.858 -6.426 1.00 69.88 90 ARG A O 1
ATOM 688 N N . THR A 1 91 ? 18.046 1.870 -6.017 1.00 76.38 91 THR A N 1
ATOM 689 C CA . THR A 1 91 ? 16.718 2.397 -5.710 1.00 76.38 91 THR A CA 1
ATOM 690 C C . THR A 1 91 ? 16.545 2.423 -4.198 1.00 76.38 91 THR A C 1
ATOM 692 O O . THR A 1 91 ? 16.706 1.407 -3.526 1.00 76.38 91 THR A O 1
ATOM 695 N N . LEU A 1 92 ? 16.236 3.594 -3.651 1.00 79.69 92 LEU A N 1
ATOM 696 C CA . LEU A 1 92 ? 15.808 3.756 -2.271 1.00 79.69 92 LEU A CA 1
ATOM 697 C C . LEU A 1 92 ? 14.314 3.469 -2.185 1.00 79.69 92 LEU A C 1
ATOM 699 O O . LEU A 1 92 ? 13.518 4.058 -2.914 1.00 79.69 92 LEU A O 1
ATOM 703 N N . ILE A 1 93 ? 13.938 2.591 -1.262 1.00 80.81 93 ILE A N 1
ATOM 704 C CA . ILE A 1 93 ? 12.541 2.339 -0.926 1.00 80.81 93 ILE A CA 1
ATOM 705 C C . ILE A 1 93 ? 12.212 3.177 0.306 1.00 80.81 93 ILE A C 1
ATOM 707 O O . ILE A 1 93 ? 12.823 3.013 1.362 1.00 80.81 93 ILE A O 1
ATOM 711 N N . ARG A 1 94 ? 11.234 4.074 0.180 1.00 85.38 94 ARG A N 1
ATOM 712 C CA . ARG A 1 94 ? 10.611 4.759 1.310 1.00 85.38 94 ARG A CA 1
ATOM 713 C C . ARG A 1 94 ? 9.216 4.195 1.492 1.00 85.38 94 ARG A C 1
ATOM 715 O O . ARG A 1 94 ? 8.406 4.260 0.579 1.00 85.38 94 ARG A O 1
ATOM 722 N N . TRP A 1 95 ? 8.907 3.697 2.678 1.00 87.38 95 TRP A N 1
ATOM 723 C CA . TRP A 1 95 ? 7.548 3.290 3.016 1.00 87.38 95 TRP A CA 1
ATOM 724 C C . TRP A 1 95 ? 6.985 4.092 4.177 1.00 87.38 95 TRP A C 1
ATOM 726 O O . TRP A 1 95 ? 7.711 4.521 5.071 1.00 87.38 95 TRP A O 1
ATOM 736 N N . THR A 1 96 ? 5.675 4.291 4.163 1.00 88.25 96 THR A N 1
ATOM 737 C CA . THR A 1 96 ? 4.924 4.913 5.253 1.00 88.25 96 THR A CA 1
ATOM 738 C C . THR A 1 96 ? 3.729 4.034 5.579 1.00 88.25 96 THR A C 1
ATOM 740 O O . THR A 1 96 ? 2.991 3.618 4.689 1.00 88.25 96 THR A O 1
ATOM 743 N N . ARG A 1 97 ? 3.555 3.719 6.864 1.00 90.25 97 ARG A N 1
ATOM 744 C CA . ARG A 1 97 ? 2.408 2.962 7.369 1.00 90.25 97 ARG A CA 1
ATOM 745 C C . ARG A 1 97 ? 1.560 3.870 8.244 1.00 90.25 97 ARG A C 1
ATOM 747 O O . ARG A 1 97 ? 2.063 4.449 9.203 1.00 90.25 97 ARG A O 1
ATOM 754 N N . THR A 1 98 ? 0.278 3.967 7.929 1.00 92.06 98 THR A N 1
ATOM 755 C CA . THR A 1 98 ? -0.708 4.715 8.708 1.00 92.06 98 THR A CA 1
ATOM 756 C C . THR A 1 98 ? -1.760 3.752 9.229 1.00 92.06 98 THR A C 1
ATOM 758 O O . THR A 1 98 ? -2.315 2.958 8.472 1.00 92.06 98 THR A O 1
ATOM 761 N N . TYR A 1 99 ? -2.042 3.836 10.525 1.00 93.44 99 TYR A N 1
ATOM 762 C CA . TYR A 1 99 ? -3.043 3.019 11.197 1.00 93.44 99 TYR A CA 1
ATOM 763 C C . TYR A 1 99 ? -4.197 3.905 11.658 1.00 93.44 99 TYR A C 1
ATOM 765 O O . TYR A 1 99 ? -3.979 4.929 12.302 1.00 93.44 99 TYR A O 1
ATOM 773 N N . THR A 1 100 ? -5.426 3.504 11.348 1.00 94.50 100 THR A N 1
ATOM 774 C CA . THR A 1 100 ? -6.640 4.221 11.748 1.00 94.50 100 THR A CA 1
ATOM 775 C C . THR A 1 100 ? -7.569 3.263 12.474 1.00 94.50 100 THR A C 1
ATOM 777 O O . THR A 1 100 ? -8.135 2.360 11.860 1.00 94.50 100 THR A O 1
ATOM 780 N N . GLY A 1 101 ? -7.724 3.439 13.787 1.00 95.44 101 GLY A N 1
ATOM 781 C CA . GLY A 1 101 ? -8.701 2.682 14.566 1.00 95.44 101 GLY A CA 1
ATOM 782 C C . GLY A 1 101 ? -10.131 3.055 14.171 1.00 95.44 101 GLY A C 1
ATOM 783 O O . GLY A 1 101 ? -10.450 4.225 13.988 1.00 95.44 101 GLY A O 1
ATOM 784 N N . LEU A 1 102 ? -10.986 2.046 14.012 1.00 96.12 102 LEU A N 1
ATOM 785 C CA . LEU A 1 102 ? -12.405 2.186 13.661 1.00 96.12 102 LEU A CA 1
ATOM 786 C C . LEU A 1 102 ? -13.337 1.947 14.860 1.00 96.12 102 LEU A C 1
ATOM 788 O O . LEU A 1 102 ? -14.535 2.198 14.779 1.00 96.12 102 LEU A O 1
ATOM 792 N N . SER A 1 103 ? -12.799 1.416 15.956 1.00 96.56 103 SER A N 1
ATOM 793 C CA . SER A 1 103 ? -13.517 1.075 17.184 1.00 96.56 103 SER A CA 1
ATOM 794 C C . SER A 1 103 ? -12.566 1.139 18.378 1.00 96.56 103 SER A C 1
ATOM 796 O O . SER A 1 103 ? -11.349 1.159 18.193 1.00 96.56 103 SER A O 1
ATOM 798 N N . GLU A 1 104 ? -13.083 1.122 19.610 1.00 97.31 104 GLU A N 1
ATOM 799 C CA . GLU A 1 104 ? -12.220 1.139 20.803 1.00 97.31 104 GLU A CA 1
ATOM 800 C C . GLU A 1 104 ? -11.271 -0.077 20.885 1.00 97.31 104 GLU A C 1
ATOM 802 O O . GLU A 1 104 ? -10.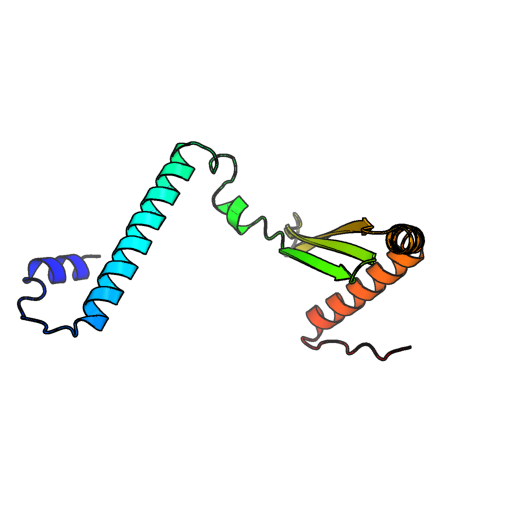067 0.121 21.075 1.00 97.31 104 GLU A O 1
ATOM 807 N N . PRO A 1 105 ? -11.722 -1.322 20.608 1.00 96.31 105 PRO A N 1
ATOM 808 C CA . PRO A 1 105 ? -10.814 -2.467 20.479 1.00 96.31 105 PRO A CA 1
ATOM 809 C C . PRO A 1 105 ? -9.791 -2.328 19.341 1.00 96.31 105 PRO A C 1
ATOM 811 O O . PRO A 1 105 ? -8.754 -2.998 19.342 1.00 96.31 105 PRO A O 1
ATOM 814 N N . GLY A 1 106 ? -10.099 -1.509 18.334 1.00 95.94 106 GLY A N 1
ATOM 815 C CA . GLY A 1 106 ? -9.193 -1.124 17.259 1.00 95.94 106 GLY A CA 1
ATOM 816 C C . GLY A 1 106 ? -8.137 -0.119 17.702 1.00 95.94 106 GLY A C 1
ATOM 817 O O . GLY A 1 106 ? -6.954 -0.342 17.473 1.00 95.94 106 GLY A O 1
ATOM 818 N N . ASN A 1 107 ? -8.550 0.948 18.387 1.00 95.31 107 ASN A N 1
ATOM 819 C CA . ASN A 1 107 ? -7.659 1.953 18.969 1.00 95.31 107 ASN A CA 1
ATOM 820 C C . ASN A 1 107 ? -6.663 1.312 19.938 1.00 95.31 107 ASN A C 1
ATOM 822 O O . ASN A 1 107 ? -5.476 1.628 19.906 1.00 95.31 107 ASN A O 1
ATOM 826 N N . GLN A 1 108 ? -7.126 0.378 20.774 1.00 95.06 108 GLN A N 1
ATOM 827 C CA . GLN A 1 108 ? -6.248 -0.391 21.651 1.00 95.06 108 GLN A CA 1
ATOM 828 C C . GLN A 1 108 ? -5.227 -1.220 20.860 1.00 95.06 108 GLN A C 1
ATOM 830 O O . GLN A 1 108 ? -4.035 -1.112 21.133 1.00 95.06 108 GLN A O 1
ATOM 835 N N . ALA A 1 109 ? -5.662 -1.963 19.838 1.00 92.69 109 ALA A N 1
ATOM 836 C CA . ALA A 1 109 ? -4.751 -2.744 18.998 1.00 92.69 109 ALA A CA 1
ATOM 837 C C . ALA A 1 109 ? -3.704 -1.867 18.285 1.00 92.69 109 ALA A C 1
ATOM 839 O O . ALA A 1 109 ? -2.541 -2.244 18.185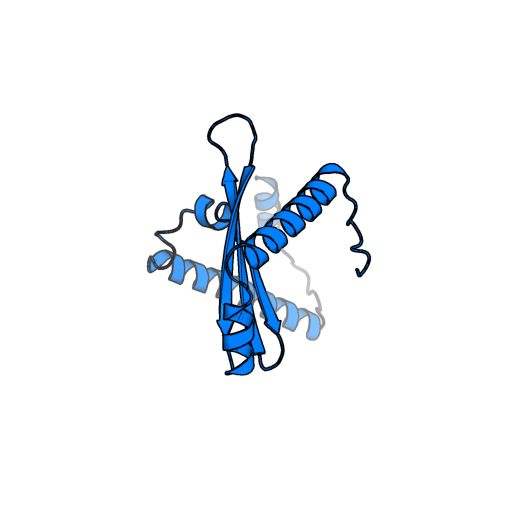 1.00 92.69 109 ALA A O 1
ATOM 840 N N . VAL A 1 110 ? -4.092 -0.676 17.816 1.00 93.00 110 VAL A N 1
ATOM 841 C CA . VAL A 1 110 ? -3.156 0.279 17.202 1.00 93.00 110 VAL A CA 1
ATOM 842 C C . VAL A 1 110 ? -2.144 0.803 18.225 1.00 93.00 110 VAL A C 1
ATOM 844 O O . VAL A 1 110 ? -0.971 0.932 17.891 1.00 93.00 110 VAL A O 1
ATOM 847 N N . ARG A 1 111 ? -2.555 1.054 19.476 1.00 91.94 111 ARG A N 1
ATOM 848 C CA . ARG A 1 111 ? -1.633 1.442 20.563 1.00 91.94 111 ARG A CA 1
ATOM 849 C C . ARG A 1 111 ? -0.623 0.338 20.883 1.00 91.94 111 ARG A C 1
ATOM 851 O O . ARG A 1 111 ? 0.545 0.640 21.109 1.00 91.94 111 ARG A O 1
ATOM 858 N N . GLU A 1 112 ? -1.050 -0.921 20.858 1.00 91.50 112 GLU A N 1
ATOM 859 C CA . GLU A 1 112 ? -0.168 -2.087 21.029 1.00 91.50 112 GLU A CA 1
ATOM 860 C C . GLU A 1 112 ? 0.814 -2.250 19.848 1.00 91.50 112 GLU A C 1
ATOM 862 O O . GLU A 1 112 ? 1.940 -2.709 20.030 1.00 91.50 112 GLU A O 1
ATOM 867 N N . LEU A 1 113 ? 0.431 -1.799 18.648 1.00 86.81 113 LEU A N 1
ATOM 868 C CA . LEU A 1 113 ? 1.261 -1.732 17.436 1.00 86.81 113 LEU A CA 1
ATOM 869 C C . LEU A 1 113 ? 2.168 -0.484 17.407 1.00 86.81 113 LEU A C 1
ATOM 871 O O . LEU A 1 113 ? 2.273 0.199 16.388 1.00 86.81 113 LEU A O 1
ATOM 875 N N . THR A 1 114 ? 2.846 -0.177 18.511 1.00 84.25 114 THR A N 1
ATOM 876 C CA . THR A 1 114 ? 3.800 0.942 18.586 1.00 84.25 114 THR A CA 1
ATOM 877 C C . THR A 1 114 ? 5.172 0.500 19.089 1.00 84.25 114 THR A C 1
ATOM 879 O O . THR A 1 114 ? 5.350 -0.604 19.608 1.00 84.25 114 THR A O 1
ATOM 882 N N . GLY A 1 115 ? 6.180 1.352 18.876 1.00 84.62 115 GLY A N 1
ATOM 883 C CA . GLY A 1 115 ? 7.545 1.119 19.347 1.00 84.62 115 GLY A CA 1
ATOM 884 C C . GLY A 1 115 ? 8.160 -0.166 18.783 1.00 84.62 115 GLY A C 1
ATOM 885 O O . GLY A 1 115 ? 8.100 -0.421 17.579 1.00 84.62 115 GLY A O 1
ATOM 886 N N . ALA A 1 116 ? 8.723 -0.988 19.671 1.00 86.31 116 ALA A N 1
ATOM 887 C CA . ALA A 1 116 ? 9.488 -2.181 19.309 1.00 86.31 116 ALA A CA 1
ATOM 888 C C . ALA A 1 116 ? 8.682 -3.227 18.518 1.00 86.31 116 ALA A C 1
ATOM 890 O O . ALA A 1 116 ? 9.234 -3.900 17.650 1.00 86.31 116 ALA A O 1
ATOM 891 N N . VAL A 1 117 ? 7.375 -3.362 18.777 1.00 87.44 117 VAL A N 1
ATOM 892 C CA . VAL A 1 117 ? 6.520 -4.332 18.066 1.00 87.44 117 VAL A CA 1
ATOM 893 C C . VAL A 1 117 ? 6.373 -3.945 16.595 1.00 87.44 117 VAL A C 1
ATOM 895 O O . VAL A 1 117 ? 6.480 -4.792 15.705 1.00 87.44 117 VAL A O 1
ATOM 898 N N . LEU A 1 118 ? 6.151 -2.655 16.333 1.00 85.81 118 LEU A N 1
ATOM 899 C CA . LEU A 1 118 ? 6.046 -2.133 14.975 1.00 85.81 118 LEU A CA 1
ATOM 900 C C . LEU A 1 118 ? 7.386 -2.247 14.243 1.00 85.81 118 LEU A C 1
ATOM 902 O O . LEU A 1 118 ? 7.417 -2.693 13.098 1.00 85.81 118 LEU A O 1
ATOM 906 N N . GLU A 1 119 ? 8.484 -1.905 14.916 1.00 86.19 119 GLU A N 1
ATOM 907 C CA . GLU A 1 119 ? 9.830 -2.000 14.353 1.00 86.19 119 GLU A CA 1
ATOM 908 C C . GLU A 1 119 ? 10.194 -3.445 13.987 1.00 86.19 119 GLU A C 1
ATOM 910 O O . GLU A 1 119 ? 10.590 -3.707 12.852 1.00 86.19 119 GLU A O 1
ATOM 915 N N . ALA A 1 120 ? 9.955 -4.406 14.884 1.00 87.81 120 ALA A N 1
ATOM 916 C CA . ALA A 1 120 ? 10.181 -5.825 14.610 1.00 87.81 120 ALA A CA 1
ATOM 917 C C . ALA A 1 120 ? 9.347 -6.322 13.418 1.00 87.81 120 ALA A C 1
ATOM 919 O O . ALA A 1 120 ? 9.844 -7.057 12.560 1.00 87.81 120 ALA A O 1
ATOM 920 N N . ARG A 1 121 ? 8.084 -5.885 13.315 1.00 86.56 121 ARG A N 1
ATOM 921 C CA . ARG A 1 121 ? 7.221 -6.204 12.171 1.00 86.56 121 ARG A CA 1
ATOM 922 C C . ARG A 1 121 ? 7.765 -5.620 10.865 1.00 86.56 121 ARG A C 1
ATOM 924 O O . ARG A 1 121 ? 7.762 -6.320 9.854 1.00 86.56 121 ARG A O 1
ATOM 931 N N . MET A 1 122 ? 8.229 -4.370 10.875 1.00 85.19 122 MET A N 1
ATOM 932 C CA . MET A 1 122 ? 8.814 -3.721 9.697 1.00 85.19 122 MET A CA 1
ATOM 933 C C . MET A 1 122 ? 10.113 -4.401 9.260 1.00 85.19 122 MET A C 1
ATOM 935 O O . MET A 1 122 ? 10.268 -4.691 8.077 1.00 85.19 122 MET A O 1
ATOM 939 N N . GLN A 1 123 ? 11.002 -4.728 10.201 1.00 87.38 123 GLN A N 1
ATOM 940 C CA . GLN A 1 123 ? 12.246 -5.450 9.916 1.00 87.38 123 GLN A CA 1
ATOM 941 C C . GLN A 1 123 ? 11.977 -6.830 9.312 1.00 87.38 123 GLN A C 1
ATOM 943 O O . GLN A 1 123 ? 12.595 -7.209 8.320 1.00 87.38 123 GLN A O 1
ATOM 948 N N . ARG A 1 124 ? 10.987 -7.561 9.840 1.00 87.31 124 ARG A N 1
ATOM 949 C CA . ARG A 1 124 ? 10.569 -8.843 9.259 1.00 87.31 124 ARG A CA 1
ATOM 950 C C . ARG A 1 124 ? 10.097 -8.680 7.814 1.00 87.31 124 ARG A C 1
ATOM 952 O O . ARG A 1 124 ? 10.497 -9.455 6.954 1.00 87.31 124 ARG A O 1
ATOM 959 N N . GLN A 1 125 ? 9.259 -7.681 7.535 1.00 85.75 125 GLN A N 1
ATOM 960 C CA . GLN A 1 125 ? 8.764 -7.422 6.179 1.00 85.75 125 GLN A CA 1
ATOM 961 C C . GLN A 1 125 ? 9.880 -7.033 5.210 1.00 85.75 125 GLN A C 1
ATOM 963 O O . GLN A 1 125 ? 9.869 -7.503 4.074 1.00 85.75 125 GLN A O 1
ATOM 968 N N . LEU A 1 126 ? 10.845 -6.225 5.658 1.00 84.75 126 LEU A N 1
ATOM 969 C CA . LEU A 1 126 ? 12.033 -5.904 4.873 1.00 84.75 126 LEU A CA 1
ATOM 970 C C . LEU A 1 126 ? 12.813 -7.176 4.532 1.00 84.75 126 LEU A C 1
ATOM 972 O O . LEU A 1 126 ? 13.080 -7.405 3.360 1.00 84.75 126 LEU A O 1
ATOM 976 N N . GLY A 1 127 ? 13.072 -8.049 5.508 1.00 85.88 127 GLY A N 1
ATOM 977 C CA . GLY A 1 127 ? 13.770 -9.314 5.262 1.00 85.88 127 GLY A CA 1
ATOM 978 C C . GLY A 1 127 ? 13.040 -10.234 4.274 1.00 85.88 127 GLY A C 1
ATOM 979 O O . GLY A 1 127 ? 13.671 -10.849 3.417 1.00 85.88 127 GLY A O 1
ATOM 980 N N . LEU A 1 128 ? 11.703 -10.297 4.336 1.00 85.81 128 LEU A N 1
ATOM 981 C CA . LEU A 1 128 ? 10.896 -11.045 3.360 1.00 85.81 128 LEU A CA 1
ATOM 982 C C . LEU A 1 128 ? 11.008 -10.452 1.949 1.00 85.81 128 LEU A C 1
ATOM 984 O O . LEU A 1 128 ? 11.112 -11.197 0.973 1.00 85.81 128 LEU A O 1
ATOM 988 N N . LEU A 1 129 ? 10.986 -9.122 1.840 1.00 83.69 129 LEU A N 1
ATOM 989 C CA . LEU A 1 129 ? 11.104 -8.422 0.566 1.00 83.69 129 LEU A CA 1
ATOM 990 C C . LEU A 1 129 ? 12.505 -8.580 -0.030 1.00 83.69 129 LEU A C 1
ATOM 992 O O . LEU A 1 129 ? 12.627 -8.901 -1.205 1.00 83.69 129 LEU A O 1
ATOM 996 N N . GLU A 1 130 ? 13.554 -8.396 0.769 1.00 84.75 130 GLU A N 1
ATOM 997 C CA . GLU A 1 130 ? 14.945 -8.590 0.351 1.00 84.75 130 GLU A CA 1
ATOM 998 C C . GLU A 1 130 ? 15.194 -10.025 -0.114 1.00 84.75 130 GLU A C 1
ATOM 1000 O O . GLU A 1 130 ? 15.836 -10.244 -1.145 1.00 84.75 130 GLU A O 1
ATOM 1005 N N . HIS A 1 131 ? 14.632 -11.010 0.594 1.00 86.31 131 HIS A N 1
ATOM 1006 C CA . HIS A 1 131 ? 14.670 -12.397 0.151 1.00 86.31 131 HIS A CA 1
ATOM 1007 C C . HIS A 1 131 ? 14.010 -12.554 -1.222 1.00 86.31 131 HIS A C 1
ATOM 1009 O O . HIS A 1 131 ? 14.663 -13.009 -2.154 1.00 86.31 131 HIS A O 1
ATOM 1015 N N . PHE A 1 132 ? 12.762 -12.105 -1.386 1.00 86.44 132 PHE A N 1
ATOM 1016 C CA . PHE A 1 132 ? 12.058 -12.215 -2.666 1.00 86.44 132 PHE A CA 1
ATOM 1017 C C . PHE A 1 132 ? 12.798 -11.502 -3.807 1.00 86.44 132 PHE A C 1
ATOM 1019 O O . PHE A 1 132 ? 12.936 -12.055 -4.893 1.00 86.44 132 PHE A O 1
ATOM 1026 N N . CYS A 1 133 ? 13.321 -10.300 -3.568 1.00 83.44 133 CYS A N 1
ATOM 1027 C CA . CYS A 1 133 ? 14.073 -9.543 -4.567 1.00 83.44 133 CYS A CA 1
ATOM 1028 C C . CYS A 1 133 ? 15.396 -10.218 -4.961 1.00 83.44 133 CYS A C 1
ATOM 1030 O O . CYS A 1 133 ? 15.851 -10.035 -6.088 1.00 83.44 133 CYS A O 1
ATOM 1032 N N . SER A 1 134 ? 16.023 -10.977 -4.056 1.00 86.44 134 SER A N 1
ATOM 1033 C CA . SER A 1 134 ? 17.290 -11.668 -4.328 1.00 86.44 134 SER A CA 1
ATOM 1034 C C . SER A 1 134 ? 17.110 -13.057 -4.941 1.00 86.44 134 SER A C 1
ATOM 1036 O O . SER A 1 134 ? 17.944 -13.467 -5.747 1.00 86.44 134 SER A O 1
ATOM 1038 N N . THR A 1 135 ? 16.041 -13.778 -4.594 1.00 91.56 135 THR A N 1
ATOM 1039 C CA . THR A 1 135 ? 15.828 -15.173 -5.020 1.00 91.56 135 THR A CA 1
ATOM 1040 C C . THR A 1 135 ? 14.735 -15.340 -6.072 1.00 91.56 135 THR A C 1
ATOM 1042 O O . THR A 1 135 ? 14.726 -16.338 -6.787 1.00 91.56 135 THR A O 1
ATOM 1045 N N . GLY A 1 136 ? 13.804 -14.389 -6.177 1.00 92.00 136 GLY A N 1
ATOM 1046 C CA . GLY A 1 136 ? 12.565 -14.533 -6.946 1.00 92.00 136 GLY A CA 1
ATOM 1047 C C . GLY A 1 136 ? 11.514 -15.426 -6.273 1.00 92.00 136 GLY A C 1
ATOM 1048 O O . GLY A 1 136 ? 10.441 -15.638 -6.840 1.00 92.00 136 GLY A O 1
ATOM 1049 N N . GLU A 1 137 ? 11.784 -15.944 -5.071 1.00 90.44 137 GLU A N 1
ATOM 1050 C CA . GLU A 1 137 ? 10.901 -16.859 -4.347 1.00 90.44 137 GLU A CA 1
ATOM 1051 C C . GLU A 1 137 ? 10.241 -16.177 -3.147 1.00 90.44 137 GLU A C 1
ATOM 1053 O O . GLU A 1 137 ? 10.870 -15.457 -2.371 1.00 90.44 137 GLU A O 1
ATOM 1058 N N . MET A 1 138 ? 8.937 -16.404 -2.965 1.00 86.19 138 MET A N 1
ATOM 1059 C CA . MET A 1 138 ? 8.244 -15.942 -1.763 1.00 86.19 138 MET A CA 1
ATOM 1060 C C . MET A 1 138 ? 8.640 -16.814 -0.573 1.00 86.19 138 MET A C 1
ATOM 1062 O O . MET A 1 138 ? 8.311 -18.003 -0.537 1.00 86.19 138 MET A O 1
ATOM 1066 N N . LEU A 1 139 ? 9.261 -16.207 0.442 1.00 83.44 139 LEU A N 1
ATOM 1067 C CA . LEU A 1 139 ? 9.491 -16.882 1.713 1.00 83.44 139 LEU A CA 1
ATOM 1068 C C . LEU A 1 139 ? 8.128 -17.150 2.366 1.00 83.44 139 LEU A C 1
ATOM 1070 O O . LEU A 1 139 ? 7.434 -16.231 2.807 1.00 83.44 139 LEU A O 1
ATOM 1074 N N . ARG A 1 140 ? 7.706 -18.416 2.386 1.00 77.62 140 ARG A N 1
ATOM 1075 C CA . ARG A 1 140 ? 6.471 -18.806 3.067 1.00 77.62 140 ARG A CA 1
ATOM 1076 C C . ARG A 1 140 ? 6.705 -18.713 4.558 1.00 77.62 140 ARG A C 1
ATOM 1078 O O . ARG A 1 140 ? 7.461 -19.499 5.126 1.00 77.62 140 ARG A O 1
ATOM 1085 N N . ASP A 1 141 ? 6.039 -17.749 5.169 1.00 60.78 141 ASP A N 1
ATOM 1086 C CA . ASP A 1 141 ? 6.052 -17.594 6.608 1.00 60.78 141 ASP A CA 1
ATOM 1087 C C . ASP A 1 141 ? 5.478 -18.873 7.233 1.00 60.78 141 ASP A C 1
ATOM 1089 O O . ASP A 1 141 ? 4.317 -19.225 7.004 1.00 60.78 141 ASP A O 1
ATOM 1093 N N . ARG A 1 142 ? 6.303 -19.625 7.972 1.00 48.16 142 ARG A N 1
ATOM 1094 C CA . ARG A 1 142 ? 5.765 -20.672 8.842 1.00 48.16 142 ARG A CA 1
ATOM 1095 C C . ARG A 1 142 ? 5.055 -19.956 9.991 1.00 48.16 142 ARG A C 1
ATOM 1097 O O . ARG A 1 142 ? 5.672 -19.072 10.590 1.00 48.16 142 ARG A O 1
ATOM 1104 N N . PRO A 1 143 ? 3.792 -20.294 10.300 1.00 43.69 143 PRO A N 1
ATOM 1105 C CA . PRO A 1 143 ? 3.172 -19.778 11.508 1.00 43.69 143 PRO A CA 1
ATOM 1106 C C . PRO A 1 143 ? 4.031 -20.205 12.704 1.00 43.69 143 PRO A C 1
ATOM 1108 O O . PRO A 1 143 ? 4.428 -21.370 12.793 1.00 43.69 143 PRO A O 1
ATOM 1111 N N . ALA A 1 144 ? 4.376 -19.227 13.541 1.00 45.69 144 ALA A N 1
ATOM 1112 C CA . ALA A 1 144 ? 4.944 -19.458 14.863 1.00 45.69 144 ALA A CA 1
ATOM 1113 C C . ALA A 1 144 ? 3.857 -19.976 15.810 1.00 45.69 144 ALA A C 1
ATOM 1115 O O . ALA A 1 144 ? 2.687 -19.561 15.625 1.00 45.69 144 ALA A O 1
#

Radius of gyration: 25.79 Å; chains: 1; bounding box: 50×45×74 Å

Sequence (144 aa):
MDEAARWWRSGGFKGHVRLSSHTFSVLVVTGLLLVGGAALFGIFEWDGVLAPLGPVDKVASSAIGFVIFYAGRYVERLEVELRESSGAGRTLIRWTRTYTGLSEPGNQAVRELTGAVLEARMQRQLGLLEHFCSTGEMLRDRPA

pLDDT: mean 78.7, std 14.58, range [43.69, 97.31]

Secondary structure (DSSP, 8-state):
-HHHHHHHHTTTT-S-----HHHHHHHHHHHHHHHHHHHHHHHHHHTSTTTTS-TTHHHH---EEEEEEETTTEEEEEEEEEEE-SSSS-EEEEEEEEEEESSHHHHHHHHHSSTHHHHHHHHHHHHHHHHHHHHSS-------

Foldseek 3Di:
DVVVVVQVVVDPDPDPPPDDPVRVVVVVVVVCCVVVVVVVVVVCVVVCVCVVQPPCNVVQQPWDWDWDDDPQAKIKIKTWGWDDDPDDPDIDIDIDIDIGTNDPNNVVVVVVCDDPNVVVVVVVVVVQVVVCVVPVDGDPDDDD